Protein AF-A0A967M325-F1 (afdb_monomer)

Foldseek 3Di:
DKAFDQDPPCPPPDDPDDDDDPVVVVVCVVPVDDPDRPRDIDDDDFDWDQPDPVRDTDGDCVRPPRHPDDDDDDPVD

Secondary structure (DSSP, 8-state):
-EEEE-------------S--HHHHHHHHHH-S------EEEE----EEE-STT--EEE-HHHHTT-SB-----TT-

pLDDT: mean 73.07, std 18.2, range [44.03, 96.94]

Radius of gyration: 21.24 Å; Cα contacts (8 Å, |Δi|>4): 69; chains: 1; bounding box: 58×24×46 Å

Mean predicted aligned error: 14.85 Å

Solvent-accessible surface area (backbone atoms only — not comparable to full-atom values): 5275 Å² total; per-residue (Å²): 49,35,28,81,44,74,66,73,82,76,73,73,85,68,76,86,70,70,101,81,49,79,67,54,62,56,48,49,71,72,64,70,56,83,92,63,84,65,74,45,73,44,77,49,88,78,72,69,44,75,79,46,95,90,61,49,68,51,61,60,66,82,63,56,60,83,40,80,42,78,77,83,84,63,98,84,116

Sequence (77 aa):
TTKKVRSPQMMSPFPRFGPRDPFDDFFEKFFQGPGVPRERTQRSLGSGFIVSKDGAILTNNHVVSGADEVVVELADG

Structure (mmCIF, N/CA/C/O backbone):
data_AF-A0A967M325-F1
#
_entry.id   AF-A0A967M325-F1
#
loop_
_atom_site.group_PDB
_atom_site.id
_atom_site.type_symbol
_atom_site.label_atom_id
_atom_site.label_alt_id
_atom_site.label_comp_id
_atom_site.label_asym_id
_atom_site.label_entity_id
_atom_site.label_seq_id
_atom_site.pdbx_PDB_ins_code
_atom_site.Cartn_x
_atom_site.Cartn_y
_atom_site.Cartn_z
_atom_site.occupancy
_atom_site.B_iso_or_equiv
_atom_site.auth_seq_id
_atom_site.auth_comp_id
_atom_site.auth_asym_id
_atom_site.auth_atom_id
_atom_site.pdbx_PDB_model_num
ATOM 1 N N . THR A 1 1 ? 4.197 -7.084 -2.467 1.00 78.19 1 THR A N 1
ATOM 2 C CA . THR A 1 1 ? 3.773 -7.026 -3.884 1.00 78.19 1 THR A CA 1
ATOM 3 C C . THR A 1 1 ? 4.814 -7.692 -4.758 1.00 78.19 1 THR A C 1
ATOM 5 O O . THR A 1 1 ? 6.007 -7.596 -4.463 1.00 78.19 1 THR A O 1
ATOM 8 N N . THR A 1 2 ? 4.397 -8.415 -5.794 1.00 73.31 2 THR A N 1
ATOM 9 C CA . THR A 1 2 ? 5.318 -9.010 -6.773 1.00 73.31 2 THR A CA 1
ATOM 10 C C . THR A 1 2 ? 5.174 -8.295 -8.112 1.00 73.31 2 THR A C 1
ATOM 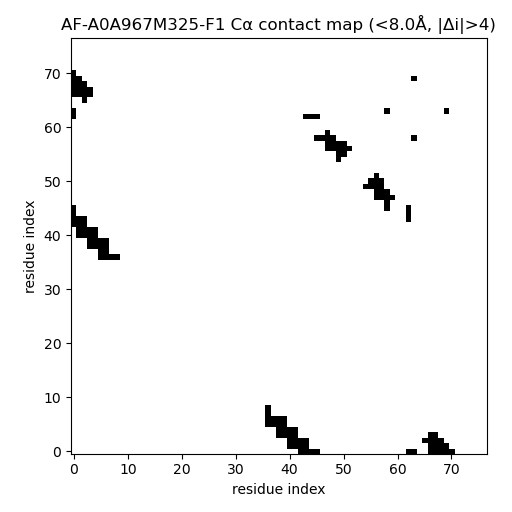12 O O . THR A 1 2 ? 4.081 -7.903 -8.520 1.00 73.31 2 THR A O 1
ATOM 15 N N . LYS A 1 3 ? 6.313 -8.071 -8.769 1.00 74.38 3 LYS A N 1
ATOM 16 C CA . LYS A 1 3 ? 6.387 -7.556 -10.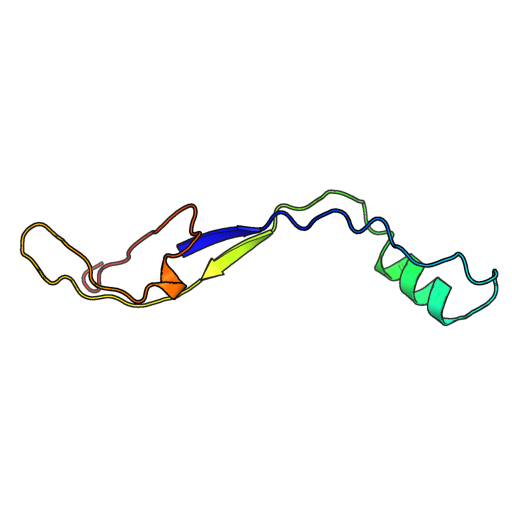135 1.00 74.38 3 LYS A CA 1
ATOM 17 C C . LYS A 1 3 ? 7.173 -8.545 -10.976 1.00 74.38 3 LYS A C 1
ATOM 19 O O . LYS A 1 3 ? 8.329 -8.854 -10.655 1.00 74.38 3 LYS A O 1
ATOM 24 N N . LYS A 1 4 ? 6.572 -9.037 -12.055 1.00 68.75 4 LYS A N 1
ATOM 25 C CA . LYS A 1 4 ? 7.264 -9.825 -13.066 1.00 68.75 4 LYS A CA 1
ATOM 26 C C . LYS A 1 4 ? 8.047 -8.869 -13.957 1.00 68.75 4 LYS A C 1
ATOM 28 O O . LYS A 1 4 ? 7.522 -8.266 -14.889 1.00 68.75 4 LYS A O 1
ATOM 33 N N . VAL A 1 5 ? 9.337 -8.726 -13.673 1.00 64.69 5 VAL A N 1
ATOM 34 C CA . VAL A 1 5 ? 10.223 -7.936 -14.525 1.00 64.69 5 VAL A CA 1
ATOM 35 C C . VAL A 1 5 ? 10.762 -8.856 -15.612 1.00 64.69 5 VAL A C 1
ATOM 37 O O . VAL A 1 5 ? 11.640 -9.692 -15.380 1.00 64.69 5 VAL A O 1
ATOM 40 N N . ARG A 1 6 ? 10.230 -8.709 -16.828 1.00 59.56 6 ARG A N 1
ATOM 41 C CA . ARG A 1 6 ? 10.839 -9.299 -18.020 1.00 59.56 6 ARG A CA 1
ATOM 42 C C . ARG A 1 6 ? 12.072 -8.467 -18.349 1.00 59.56 6 ARG A C 1
ATOM 44 O O . ARG A 1 6 ? 11.954 -7.385 -18.912 1.00 59.56 6 ARG A O 1
ATOM 51 N N . SER A 1 7 ? 13.252 -8.945 -17.966 1.00 55.41 7 SER A N 1
ATOM 52 C CA . SER A 1 7 ? 14.503 -8.381 -18.466 1.00 55.41 7 SER A CA 1
ATOM 53 C C . SER A 1 7 ? 14.496 -8.521 -19.992 1.00 55.41 7 SER A C 1
ATOM 55 O O . SER A 1 7 ? 14.467 -9.664 -20.467 1.00 55.41 7 SER A O 1
ATOM 57 N N . PRO A 1 8 ? 14.467 -7.423 -20.773 1.00 52.25 8 PRO A N 1
ATOM 58 C CA . PRO A 1 8 ? 14.632 -7.539 -22.210 1.00 52.25 8 PRO A CA 1
ATOM 59 C C . PRO A 1 8 ? 15.990 -8.194 -22.455 1.00 52.25 8 PRO A C 1
ATOM 61 O O . PRO A 1 8 ? 16.974 -7.864 -21.788 1.00 52.25 8 PRO A O 1
ATOM 64 N N . GLN A 1 9 ? 16.036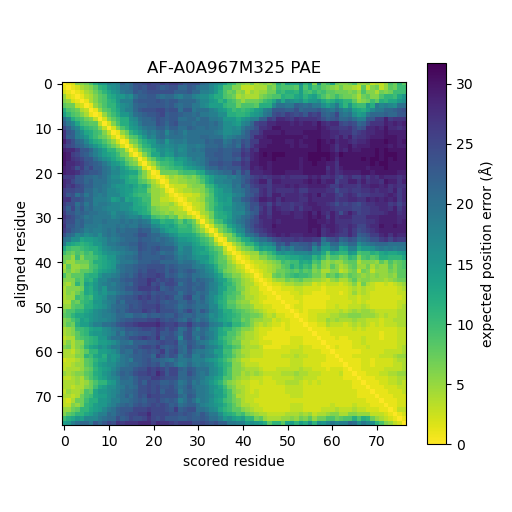 -9.159 -23.371 1.00 56.38 9 GLN A N 1
ATOM 65 C CA . GLN A 1 9 ? 17.301 -9.642 -23.904 1.00 56.38 9 GLN A CA 1
ATOM 66 C C . GLN A 1 9 ? 18.051 -8.421 -24.433 1.00 56.38 9 GLN A C 1
ATOM 68 O O . GLN A 1 9 ? 17.669 -7.842 -25.448 1.00 56.38 9 GLN A O 1
ATOM 73 N N . MET A 1 10 ? 19.091 -8.000 -23.714 1.00 49.97 10 MET A N 1
ATOM 74 C CA . MET A 1 10 ? 20.088 -7.099 -24.263 1.00 49.97 10 MET A CA 1
ATOM 75 C C . MET A 1 10 ? 20.792 -7.880 -25.365 1.00 49.97 10 MET A C 1
ATOM 77 O O . MET A 1 10 ? 21.722 -8.643 -25.126 1.00 49.97 10 MET A O 1
ATOM 81 N N . MET A 1 11 ? 20.304 -7.714 -26.587 1.00 55.34 11 MET A N 1
ATOM 82 C CA . MET A 1 11 ? 21.142 -7.858 -27.759 1.00 55.34 11 MET A CA 1
ATOM 83 C C . MET A 1 11 ? 22.156 -6.719 -27.633 1.00 55.34 11 MET A C 1
ATOM 85 O O . MET A 1 11 ? 21.801 -5.554 -27.799 1.00 55.34 11 MET A O 1
ATOM 89 N N . SER A 1 12 ? 23.360 -7.046 -27.162 1.00 53.31 12 SER A N 1
ATOM 90 C CA . SER A 1 12 ? 24.419 -6.077 -26.890 1.00 53.31 12 SER A CA 1
ATOM 91 C C . SER A 1 12 ? 24.588 -5.121 -28.079 1.00 53.31 12 SER A C 1
ATOM 93 O O . SER A 1 12 ? 24.925 -5.588 -29.166 1.00 53.31 12 SER A O 1
ATOM 95 N N . PRO A 1 13 ? 24.386 -3.800 -27.911 1.00 44.03 13 PRO A N 1
ATOM 96 C CA . PRO A 1 13 ? 24.546 -2.826 -28.988 1.00 44.03 13 PRO A CA 1
ATOM 97 C C . PRO A 1 13 ? 26.013 -2.407 -29.161 1.00 44.03 13 PRO A C 1
ATOM 99 O O . PRO A 1 13 ? 26.292 -1.343 -29.709 1.00 44.03 13 PRO A O 1
ATOM 102 N N . PHE A 1 14 ? 26.964 -3.197 -28.659 1.00 50.25 14 PHE A N 1
ATOM 103 C CA . PHE A 1 14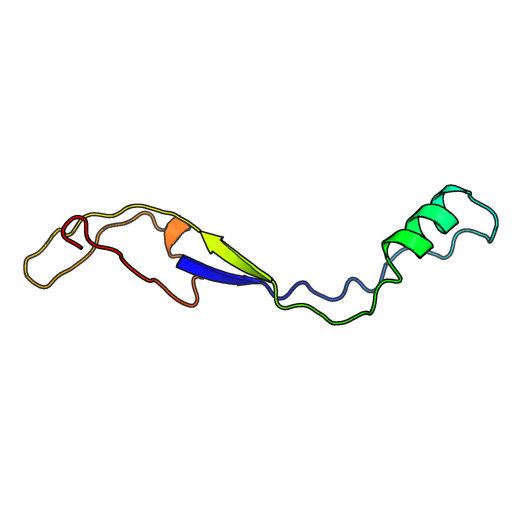 ? 28.373 -2.866 -28.775 1.00 50.25 14 PHE A CA 1
ATOM 104 C C . PHE A 1 14 ? 28.841 -3.189 -30.201 1.00 50.25 14 PHE A C 1
ATOM 106 O O . PHE A 1 14 ? 28.726 -4.342 -30.631 1.00 50.25 14 PHE A O 1
ATOM 113 N N . PRO A 1 15 ? 29.359 -2.201 -30.959 1.00 48.12 15 PRO A N 1
ATOM 114 C CA . PRO A 1 15 ? 30.121 -2.507 -32.158 1.00 48.12 15 PRO A CA 1
ATOM 115 C C . PRO A 1 15 ? 31.254 -3.444 -31.742 1.00 48.12 15 PRO A C 1
ATOM 117 O O . PRO A 1 15 ? 31.873 -3.223 -30.705 1.00 48.12 15 PRO A O 1
ATOM 120 N N . ARG A 1 16 ? 31.503 -4.504 -32.519 1.00 53.28 16 ARG A N 1
ATOM 121 C CA . ARG A 1 16 ? 32.642 -5.398 -32.287 1.00 53.28 16 ARG A CA 1
ATOM 122 C C . ARG A 1 16 ? 33.931 -4.575 -32.349 1.00 53.28 16 ARG A C 1
ATOM 124 O O . ARG A 1 16 ? 34.425 -4.294 -33.441 1.00 53.28 16 ARG A O 1
ATOM 131 N N . PHE A 1 17 ? 34.442 -4.163 -31.195 1.00 52.69 17 PHE A N 1
ATOM 132 C CA . PHE A 1 17 ? 35.807 -3.681 -31.066 1.00 52.69 17 PHE A CA 1
A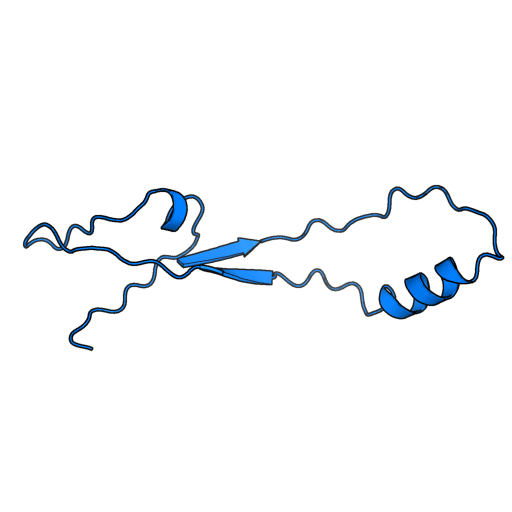TOM 133 C C . PHE A 1 17 ? 36.738 -4.898 -31.182 1.00 52.69 17 PHE A C 1
ATOM 135 O O . PHE A 1 17 ? 36.340 -6.033 -30.935 1.00 52.69 17 PHE A O 1
ATOM 142 N N . GLY A 1 18 ? 37.909 -4.685 -31.776 1.00 51.16 18 GLY A N 1
ATOM 143 C CA . GLY A 1 18 ? 38.728 -5.751 -32.351 1.00 51.16 18 GLY A CA 1
ATOM 144 C C . GLY A 1 18 ? 39.276 -6.785 -31.348 1.00 51.16 18 GLY A C 1
ATOM 145 O O . GLY A 1 18 ? 39.254 -6.563 -30.146 1.00 51.16 18 GLY A O 1
ATOM 146 N N . PRO A 1 19 ? 39.847 -7.902 -31.843 1.00 47.41 19 PRO A N 1
ATOM 147 C CA . PRO A 1 19 ? 39.981 -9.176 -31.115 1.00 47.41 19 PRO A CA 1
ATOM 148 C C . PRO A 1 19 ? 41.012 -9.253 -29.966 1.00 47.41 19 PRO A C 1
ATOM 150 O O . PRO A 1 19 ? 41.539 -10.339 -29.724 1.00 47.41 19 PRO A O 1
ATOM 153 N N . ARG A 1 20 ? 41.420 -8.147 -29.326 1.00 52.81 20 ARG A N 1
ATOM 154 C CA . ARG A 1 20 ? 42.572 -8.149 -28.394 1.00 52.81 20 ARG A CA 1
ATOM 155 C C . ARG A 1 20 ? 42.481 -7.148 -27.235 1.00 52.81 20 ARG A C 1
ATOM 157 O O . ARG A 1 20 ? 43.500 -6.552 -26.890 1.00 52.81 20 ARG A O 1
ATOM 164 N N . ASP A 1 21 ? 41.314 -6.970 -26.624 1.00 59.38 21 ASP A N 1
ATOM 165 C CA . ASP A 1 21 ? 41.213 -6.209 -25.373 1.00 59.38 21 ASP A CA 1
ATOM 166 C C . ASP A 1 21 ? 40.983 -7.166 -24.181 1.00 59.38 21 ASP A C 1
ATOM 168 O O . ASP A 1 21 ? 40.006 -7.914 -24.196 1.00 59.38 21 ASP A O 1
ATOM 172 N N . PRO A 1 22 ? 41.842 -7.199 -23.140 1.00 56.56 22 PRO A N 1
ATOM 173 C CA . PRO A 1 22 ? 41.679 -8.082 -21.972 1.00 56.56 22 PRO A CA 1
ATOM 174 C C . PRO A 1 22 ? 40.346 -7.911 -21.227 1.00 56.56 22 PRO A C 1
ATOM 176 O O . PRO A 1 22 ? 39.942 -8.777 -20.449 1.00 56.56 22 PRO A O 1
ATOM 179 N N . PHE A 1 23 ? 39.666 -6.786 -21.455 1.00 57.53 23 PHE A N 1
ATOM 180 C CA . PHE A 1 23 ? 38.327 -6.522 -20.945 1.00 57.53 23 PHE A CA 1
ATOM 181 C C . PHE A 1 23 ? 37.246 -7.368 -21.642 1.00 57.53 23 PHE A C 1
ATOM 183 O O . PHE A 1 23 ? 36.282 -7.751 -20.975 1.00 57.53 23 PHE A O 1
ATOM 190 N N . ASP A 1 24 ? 37.420 -7.729 -22.919 1.00 57.09 24 ASP A N 1
ATOM 191 C CA . ASP A 1 24 ? 36.460 -8.554 -23.667 1.00 57.09 24 ASP A CA 1
ATOM 192 C C . ASP A 1 24 ? 36.447 -10.006 -23.171 1.00 57.09 24 ASP A C 1
ATOM 194 O O . ASP A 1 24 ? 35.372 -10.561 -22.963 1.00 57.09 24 ASP A O 1
ATOM 198 N N . ASP A 1 25 ? 37.606 -10.600 -22.865 1.00 57.59 25 ASP A N 1
ATOM 199 C CA . ASP A 1 25 ? 37.688 -11.973 -22.332 1.00 57.59 25 ASP A CA 1
ATOM 200 C C . ASP A 1 25 ? 37.027 -12.103 -20.947 1.00 57.59 25 ASP A C 1
ATOM 202 O O . ASP A 1 25 ? 36.405 -13.123 -20.618 1.00 57.59 25 ASP A O 1
ATOM 206 N N . PHE A 1 26 ? 37.151 -11.058 -20.117 1.00 61.72 26 PHE A N 1
ATOM 207 C CA . PHE A 1 26 ? 36.498 -10.990 -18.810 1.00 61.72 26 PHE A CA 1
ATOM 208 C C . PHE A 1 26 ? 34.975 -10.893 -18.959 1.00 61.72 26 PHE A C 1
ATOM 210 O O . PHE A 1 26 ? 34.239 -11.605 -18.270 1.00 61.72 26 PHE A O 1
ATOM 217 N N . PHE A 1 27 ? 34.496 -10.062 -19.890 1.00 57.84 27 PHE A N 1
ATOM 218 C CA . PHE A 1 27 ? 33.071 -9.919 -20.183 1.00 57.84 27 PHE A CA 1
ATOM 219 C C . PHE A 1 27 ? 32.486 -11.173 -20.853 1.00 57.84 27 PHE A C 1
ATOM 221 O O . PHE A 1 27 ? 31.426 -11.641 -20.442 1.00 57.84 27 PHE A O 1
ATOM 228 N N . GLU A 1 28 ? 33.173 -11.796 -21.809 1.00 57.62 28 GLU A N 1
ATOM 229 C CA . GLU A 1 28 ? 32.705 -13.031 -22.447 1.00 57.62 28 GLU A CA 1
ATOM 230 C C . GLU A 1 28 ? 32.539 -14.172 -21.437 1.00 57.62 28 GLU A C 1
ATOM 232 O O . GLU A 1 28 ? 31.484 -14.805 -21.399 1.00 57.62 28 GLU A O 1
ATOM 237 N N . LYS A 1 29 ? 33.512 -14.401 -20.545 1.00 58.25 29 LYS A N 1
ATOM 238 C CA . LYS A 1 29 ? 33.391 -15.443 -19.505 1.00 58.25 29 LYS A CA 1
ATOM 239 C C . LYS A 1 29 ? 32.296 -15.156 -18.478 1.00 58.25 29 LYS A C 1
ATOM 241 O O . LYS A 1 29 ? 31.726 -16.099 -17.932 1.00 58.25 29 LYS A O 1
ATOM 246 N N . PHE A 1 30 ? 32.009 -13.884 -18.200 1.00 57.16 30 PHE A N 1
ATOM 247 C CA . PHE A 1 30 ? 31.001 -13.494 -17.212 1.00 57.16 30 PHE A CA 1
ATOM 248 C C . PHE A 1 30 ? 29.573 -13.496 -17.784 1.00 57.16 30 PHE A C 1
ATOM 250 O O . PHE A 1 30 ? 28.617 -13.766 -17.055 1.00 57.16 30 PHE A O 1
ATOM 257 N N . PHE A 1 31 ? 29.419 -13.241 -19.090 1.00 56.12 31 PHE A N 1
ATOM 258 C CA . PHE A 1 31 ? 28.119 -13.096 -19.756 1.00 56.12 31 PHE A CA 1
ATOM 259 C C . PHE A 1 31 ? 27.735 -14.256 -20.700 1.00 56.12 31 PHE A C 1
ATOM 261 O O . PHE A 1 31 ? 26.571 -14.333 -21.086 1.00 56.12 31 PHE A O 1
ATOM 268 N N . GLN A 1 32 ? 28.632 -15.204 -21.018 1.00 49.44 32 GLN A N 1
ATOM 269 C CA . GLN A 1 32 ? 28.312 -16.437 -21.775 1.00 49.44 32 GLN A CA 1
ATOM 270 C C . GLN A 1 32 ? 27.768 -17.596 -20.901 1.00 49.44 32 GLN A C 1
ATOM 272 O O . GLN A 1 32 ? 27.851 -18.769 -21.268 1.00 49.44 32 GLN A O 1
ATOM 277 N N . GLY A 1 33 ? 27.182 -17.307 -19.735 1.00 51.47 33 GLY A N 1
ATOM 278 C CA . GLY A 1 33 ? 26.333 -18.275 -19.028 1.00 51.47 33 GLY A CA 1
ATOM 279 C C . GLY A 1 33 ? 24.994 -18.453 -19.768 1.00 51.47 33 GLY A C 1
ATOM 280 O O . GLY A 1 33 ? 24.503 -17.473 -20.324 1.00 51.47 33 GLY A O 1
ATOM 281 N N . PRO A 1 34 ? 24.383 -19.657 -19.801 1.00 45.12 34 PRO A N 1
ATOM 282 C CA . PRO A 1 34 ? 23.295 -19.990 -20.721 1.00 45.12 34 PRO A CA 1
ATOM 283 C C . PRO A 1 34 ? 22.195 -18.927 -20.760 1.00 45.12 34 PRO A C 1
ATOM 285 O O . PRO A 1 34 ? 21.570 -18.622 -19.741 1.00 45.12 34 PRO A O 1
ATOM 288 N N . GLY A 1 35 ? 21.963 -18.398 -21.964 1.00 55.69 35 GLY A N 1
ATOM 289 C CA . GLY A 1 35 ? 20.927 -17.433 -22.307 1.00 55.69 35 GLY A CA 1
ATOM 290 C C . GLY A 1 35 ? 19.520 -17.998 -22.151 1.00 55.69 35 GLY A C 1
ATOM 291 O O . GLY A 1 35 ? 18.801 -18.189 -23.128 1.00 55.69 35 GLY A O 1
ATOM 292 N N . VAL A 1 36 ? 19.106 -18.227 -20.910 1.00 56.38 36 VAL A N 1
ATOM 293 C CA . VAL A 1 36 ? 17.698 -18.355 -20.559 1.00 56.38 36 VAL A CA 1
ATOM 294 C C . VAL A 1 36 ? 17.283 -16.997 -20.002 1.00 56.38 36 VAL A C 1
ATOM 296 O O . VAL A 1 36 ? 17.822 -16.590 -18.968 1.00 56.38 36 VAL A O 1
ATOM 299 N N . PRO A 1 37 ? 16.356 -16.269 -20.649 1.00 53.38 37 PRO A N 1
ATOM 300 C CA . PRO A 1 37 ? 15.693 -15.131 -20.032 1.00 53.38 37 PRO A CA 1
ATOM 301 C C . PRO A 1 37 ? 15.025 -15.632 -18.754 1.00 53.38 37 PRO A C 1
ATOM 303 O O . PRO A 1 37 ? 13.940 -16.208 -18.782 1.00 53.38 37 PRO A O 1
ATOM 306 N N . ARG A 1 38 ? 15.707 -15.499 -17.617 1.00 60.50 38 ARG A N 1
ATOM 307 C CA . ARG A 1 38 ? 15.089 -15.785 -16.331 1.00 60.50 38 ARG A CA 1
ATOM 308 C C . ARG A 1 38 ? 14.138 -14.636 -16.069 1.00 60.50 38 ARG A C 1
ATOM 310 O O . ARG A 1 38 ? 14.585 -13.508 -15.878 1.00 60.50 38 ARG A O 1
ATOM 317 N N . GLU A 1 39 ? 12.841 -14.931 -16.063 1.00 63.72 39 GLU A N 1
ATOM 318 C CA . GLU A 1 39 ? 11.862 -14.043 -15.449 1.00 63.72 39 GLU A CA 1
ATOM 319 C C . GLU A 1 39 ? 12.342 -13.777 -14.019 1.00 63.72 39 GLU A C 1
ATOM 321 O O . GLU A 1 39 ? 12.403 -14.683 -13.185 1.00 63.72 39 GLU A O 1
ATOM 326 N N . ARG A 1 40 ? 12.792 -12.548 -13.758 1.00 68.31 40 ARG A N 1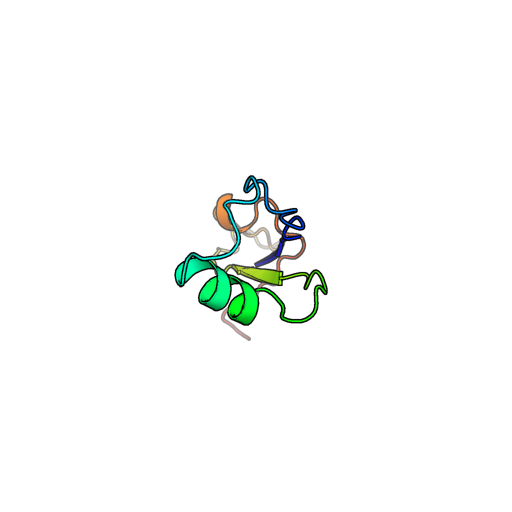
ATOM 327 C CA . ARG A 1 40 ? 13.193 -12.144 -12.416 1.00 68.31 40 ARG A CA 1
ATOM 328 C C . ARG A 1 40 ? 11.949 -11.599 -11.736 1.00 68.31 40 ARG A C 1
ATOM 330 O O . ARG A 1 40 ? 11.469 -10.519 -12.071 1.00 68.31 40 ARG A O 1
ATOM 337 N N . THR A 1 41 ? 11.425 -12.354 -10.779 1.00 72.81 41 THR A N 1
ATOM 338 C CA . THR A 1 41 ? 10.371 -11.858 -9.894 1.00 72.81 41 THR A CA 1
ATOM 339 C C . THR A 1 41 ? 10.996 -10.885 -8.909 1.00 72.81 41 THR A C 1
ATOM 341 O O . THR A 1 41 ? 11.762 -11.284 -8.030 1.00 72.81 41 THR A O 1
ATOM 344 N N . GLN A 1 42 ? 10.674 -9.602 -9.045 1.00 71.88 42 GLN A N 1
ATOM 345 C CA . GLN A 1 42 ? 11.054 -8.605 -8.058 1.00 71.88 42 GLN A CA 1
ATOM 346 C C . GLN A 1 42 ? 9.976 -8.561 -6.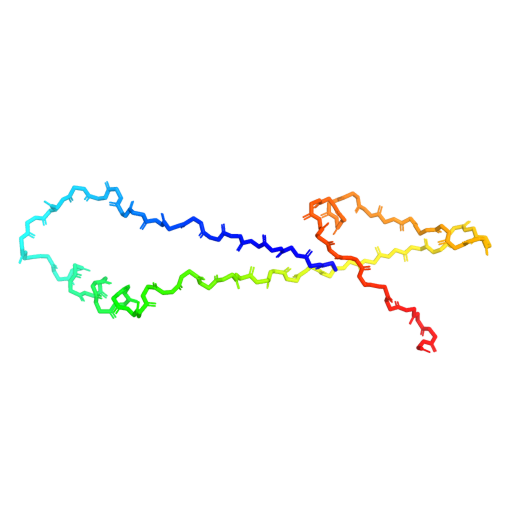975 1.00 71.88 42 GLN A C 1
ATOM 348 O O . GLN A 1 42 ? 8.789 -8.399 -7.265 1.00 71.88 42 GLN A O 1
ATOM 353 N N . ARG A 1 43 ? 10.385 -8.724 -5.716 1.00 77.44 43 ARG A N 1
ATOM 354 C CA . ARG A 1 43 ? 9.502 -8.561 -4.558 1.00 77.44 43 ARG A CA 1
ATOM 355 C C . ARG A 1 43 ? 9.680 -7.152 -4.002 1.00 77.44 43 ARG A C 1
A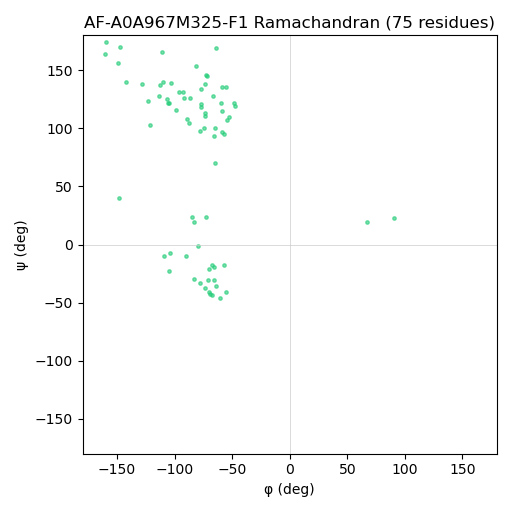TOM 357 O O . ARG A 1 43 ? 10.808 -6.706 -3.813 1.00 77.44 43 ARG A O 1
ATOM 364 N N . SER A 1 44 ? 8.572 -6.462 -3.759 1.00 75.62 44 SER A N 1
ATOM 365 C CA . SER A 1 44 ? 8.530 -5.204 -3.011 1.00 75.62 44 SER A CA 1
ATOM 366 C C . SER A 1 44 ? 7.802 -5.416 -1.689 1.00 75.62 44 SER A C 1
ATOM 368 O O . SER A 1 44 ? 6.770 -6.094 -1.638 1.00 75.62 44 SER A O 1
ATOM 370 N N . LEU A 1 45 ? 8.361 -4.830 -0.631 1.00 84.88 45 LEU A N 1
ATOM 371 C CA . LEU A 1 45 ? 7.784 -4.774 0.709 1.00 84.88 45 LEU A CA 1
ATOM 372 C C . LEU A 1 45 ? 7.203 -3.376 0.933 1.00 84.88 45 LEU A C 1
ATOM 374 O O . LEU A 1 45 ? 7.806 -2.380 0.538 1.00 84.88 45 LEU A O 1
ATOM 378 N N . GLY A 1 46 ? 6.037 -3.309 1.564 1.00 88.81 46 GLY A N 1
ATOM 379 C CA . GLY A 1 46 ? 5.374 -2.064 1.932 1.00 88.81 46 GLY A CA 1
ATOM 380 C C . GLY A 1 46 ? 4.344 -2.320 3.025 1.00 88.81 46 GLY A C 1
ATOM 381 O O . GLY A 1 46 ? 3.982 -3.468 3.272 1.00 88.81 46 GLY A O 1
ATOM 382 N N . SER A 1 47 ? 3.894 -1.256 3.682 1.00 92.62 47 SER A N 1
ATOM 383 C CA . SER A 1 47 ? 2.862 -1.305 4.718 1.00 92.62 47 SER A CA 1
ATOM 384 C C . SER A 1 47 ? 1.565 -0.641 4.245 1.00 92.62 47 SER A C 1
ATOM 386 O O . SER A 1 47 ? 1.524 0.068 3.231 1.00 92.62 47 SER A O 1
ATOM 388 N N . GLY A 1 48 ? 0.487 -0.890 4.980 1.00 93.44 48 GLY A N 1
ATOM 389 C CA . GLY A 1 48 ? -0.817 -0.281 4.757 1.00 93.44 48 GLY A CA 1
ATOM 390 C C . GLY A 1 48 ? -1.683 -0.359 6.008 1.00 93.44 48 GLY A C 1
ATOM 391 O O . GLY A 1 48 ? -1.298 -0.980 6.998 1.00 93.44 48 GLY A O 1
ATOM 392 N N . PHE A 1 49 ? -2.848 0.279 5.953 1.00 96.56 49 PHE A N 1
ATOM 393 C CA . PHE A 1 49 ? -3.812 0.318 7.052 1.00 96.56 49 PHE A CA 1
ATOM 394 C C . PHE A 1 49 ? -5.190 -0.094 6.556 1.00 96.56 49 PHE A C 1
ATOM 396 O O . PHE A 1 49 ? -5.615 0.364 5.498 1.00 96.56 49 PHE A O 1
ATOM 403 N N . ILE A 1 50 ? -5.909 -0.901 7.334 1.00 96.25 50 ILE A N 1
ATOM 404 C CA . ILE A 1 50 ? -7.334 -1.145 7.101 1.00 96.25 50 ILE A CA 1
ATOM 405 C C . ILE A 1 50 ? -8.094 0.080 7.613 1.00 96.25 50 ILE A C 1
ATOM 407 O O . ILE A 1 50 ? -8.014 0.412 8.795 1.00 96.25 50 ILE A O 1
ATOM 411 N N . VAL A 1 51 ? -8.805 0.771 6.725 1.00 96.94 51 VAL A N 1
ATOM 412 C CA . VAL A 1 51 ? -9.491 2.038 7.046 1.00 96.94 51 VAL A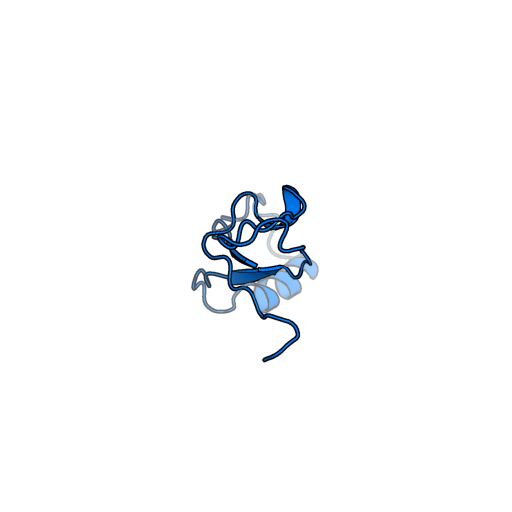 CA 1
ATOM 413 C C . VAL A 1 51 ? -11.001 1.879 7.202 1.00 96.94 51 VAL A C 1
ATOM 415 O O . VAL A 1 51 ? -11.684 2.813 7.620 1.00 96.94 51 VAL A O 1
ATOM 418 N N . SER A 1 52 ? -11.533 0.701 6.889 1.00 96.50 52 SER A N 1
ATOM 419 C CA . SER A 1 52 ? -12.967 0.434 6.909 1.00 96.50 52 SER A CA 1
ATOM 420 C C . SER A 1 52 ? -13.270 -1.026 7.259 1.00 96.50 52 SER A C 1
ATOM 422 O O . SER A 1 52 ? -12.438 -1.918 7.096 1.00 96.50 52 SER A O 1
ATOM 424 N N . LYS A 1 53 ? -14.479 -1.277 7.778 1.00 94.69 53 LYS A N 1
ATOM 425 C CA . LYS A 1 53 ? -14.896 -2.605 8.273 1.00 94.69 53 LYS A CA 1
ATOM 426 C C . LYS A 1 53 ? -15.092 -3.646 7.168 1.00 94.69 53 LYS A C 1
ATOM 428 O O . LYS A 1 53 ? -15.064 -4.835 7.452 1.00 94.69 53 LYS A O 1
ATOM 433 N N . ASP A 1 54 ? -15.307 -3.200 5.938 1.00 95.12 54 ASP A N 1
ATOM 434 C CA . ASP A 1 54 ? -15.364 -4.022 4.726 1.00 95.12 54 ASP A CA 1
ATOM 435 C C . ASP A 1 54 ? -13.968 -4.395 4.195 1.00 95.12 54 ASP A C 1
ATOM 437 O O . ASP A 1 54 ? -13.867 -5.132 3.219 1.00 95.12 54 ASP A O 1
ATOM 441 N N . GLY A 1 55 ? -12.893 -3.935 4.849 1.00 94.62 55 GLY A N 1
ATOM 442 C CA . GLY A 1 55 ? -11.527 -4.352 4.542 1.00 94.62 55 GLY A CA 1
ATOM 443 C C . GLY A 1 55 ? -10.815 -3.486 3.504 1.00 94.62 55 GLY A C 1
ATOM 444 O O . GLY A 1 55 ? -9.865 -3.961 2.884 1.00 94.62 55 GLY A O 1
ATOM 445 N N . ALA A 1 56 ? -11.221 -2.226 3.299 1.00 96.12 56 ALA A N 1
ATOM 446 C CA . ALA A 1 56 ? -10.464 -1.335 2.422 1.00 96.12 56 ALA A CA 1
ATOM 447 C C . ALA A 1 56 ? -9.091 -1.028 3.037 1.00 96.12 56 ALA A C 1
ATOM 449 O O . ALA A 1 56 ? -8.991 -0.599 4.191 1.00 96.12 56 ALA A O 1
ATOM 450 N N . ILE A 1 57 ? -8.034 -1.231 2.248 1.00 96.25 57 ILE A N 1
ATOM 451 C CA . ILE A 1 57 ? -6.647 -1.010 2.660 1.00 96.25 57 ILE A CA 1
ATOM 452 C C . ILE A 1 57 ? -6.112 0.258 1.997 1.00 96.25 57 ILE A C 1
ATOM 454 O O . ILE A 1 57 ? -6.098 0.382 0.773 1.00 96.25 57 ILE A O 1
ATOM 458 N N . LEU A 1 58 ? -5.612 1.183 2.813 1.00 95.75 58 LEU A N 1
ATOM 459 C CA . LEU A 1 58 ? -4.881 2.362 2.372 1.00 95.75 58 LEU A CA 1
ATOM 460 C C . LEU A 1 58 ? -3.377 2.063 2.342 1.00 95.75 58 LEU A C 1
ATOM 462 O O . LEU A 1 58 ? -2.795 1.647 3.345 1.00 95.75 58 LEU A O 1
ATOM 466 N N . THR A 1 59 ? -2.735 2.308 1.201 1.00 95.69 59 THR A N 1
ATOM 467 C CA . THR A 1 59 ? -1.284 2.170 1.013 1.00 95.69 59 THR A CA 1
ATOM 468 C C . THR A 1 59 ? -0.767 3.199 0.004 1.00 95.69 59 THR A C 1
ATOM 470 O O . THR A 1 59 ? -1.541 3.881 -0.669 1.00 95.69 59 THR A O 1
ATOM 473 N N . ASN A 1 60 ? 0.553 3.328 -0.107 1.00 95.12 60 ASN A N 1
ATOM 474 C CA . ASN A 1 60 ? 1.180 4.231 -1.063 1.00 95.12 60 ASN A CA 1
ATOM 475 C C . ASN A 1 60 ? 1.067 3.693 -2.494 1.00 95.12 60 ASN A C 1
ATOM 477 O O . ASN A 1 60 ? 1.364 2.531 -2.762 1.00 95.12 60 ASN A O 1
ATOM 481 N N . ASN A 1 61 ? 0.768 4.574 -3.451 1.00 93.94 61 ASN A N 1
ATOM 482 C CA . ASN A 1 61 ? 0.620 4.192 -4.858 1.00 93.94 61 ASN A CA 1
ATOM 483 C C . ASN A 1 61 ? 1.853 3.462 -5.428 1.00 93.94 61 ASN A C 1
ATOM 485 O O . ASN A 1 61 ? 1.709 2.477 -6.140 1.00 93.94 61 ASN A O 1
ATOM 489 N N . HIS A 1 62 ? 3.078 3.885 -5.096 1.00 91.31 62 HIS A N 1
ATOM 490 C CA . HIS A 1 62 ? 4.295 3.249 -5.626 1.00 91.31 62 HIS A CA 1
ATOM 491 C C . HIS A 1 62 ? 4.499 1.799 -5.145 1.00 91.31 62 HIS A C 1
ATOM 493 O O . HIS A 1 62 ? 5.233 1.046 -5.784 1.00 91.31 62 HIS A O 1
ATOM 499 N N . VAL A 1 63 ? 3.847 1.403 -4.045 1.00 92.25 63 VAL A N 1
ATOM 500 C CA . VAL A 1 63 ? 3.919 0.044 -3.482 1.00 92.25 63 VAL A CA 1
ATOM 501 C C . VAL A 1 63 ? 3.122 -0.941 -4.340 1.00 92.25 63 VAL A C 1
ATOM 503 O O . VAL A 1 63 ? 3.552 -2.080 -4.539 1.00 92.25 63 VAL A O 1
ATOM 506 N N . VAL A 1 64 ? 1.980 -0.487 -4.865 1.00 92.94 64 VAL A N 1
ATOM 507 C CA . VAL A 1 64 ? 1.008 -1.307 -5.610 1.00 92.94 64 VAL A CA 1
ATOM 508 C C . VAL A 1 64 ? 1.030 -1.071 -7.118 1.00 92.94 64 VAL A C 1
ATOM 510 O O . VAL A 1 64 ? 0.633 -1.944 -7.883 1.00 92.94 64 VAL A O 1
ATOM 513 N N . SER A 1 65 ? 1.521 0.082 -7.572 1.00 92.00 65 SER A N 1
ATOM 514 C CA . SER A 1 65 ? 1.539 0.445 -8.990 1.00 92.00 65 SER A CA 1
ATOM 515 C C . SER A 1 65 ? 2.350 -0.560 -9.805 1.00 92.00 65 SER A C 1
ATOM 517 O O . SER A 1 65 ? 3.530 -0.774 -9.523 1.00 92.00 65 SER A O 1
ATOM 519 N N . GLY A 1 66 ? 1.727 -1.183 -10.809 1.00 86.75 66 GLY A N 1
ATOM 520 C CA . GLY A 1 66 ? 2.355 -2.185 -11.676 1.00 86.75 66 GLY A CA 1
ATOM 521 C C . GLY A 1 66 ? 2.714 -3.497 -10.976 1.00 86.75 66 GLY A C 1
ATOM 522 O O . GLY A 1 66 ? 3.612 -4.191 -11.444 1.00 86.75 66 GLY A O 1
ATOM 523 N N . ALA A 1 67 ? 2.107 -3.791 -9.823 1.00 91.19 67 ALA A N 1
ATOM 524 C CA . ALA A 1 67 ? 2.177 -5.111 -9.208 1.00 91.19 67 ALA A CA 1
ATOM 525 C C . ALA A 1 67 ? 1.240 -6.079 -9.937 1.00 91.19 67 ALA A C 1
ATOM 527 O O . ALA A 1 67 ? 0.085 -5.741 -10.189 1.00 91.19 67 ALA A O 1
ATOM 528 N N . ASP A 1 68 ? 1.737 -7.277 -10.234 1.00 90.06 68 ASP A N 1
ATOM 529 C CA . ASP A 1 68 ? 0.907 -8.363 -10.768 1.00 90.06 68 ASP A CA 1
ATOM 530 C C . ASP A 1 68 ? 0.097 -9.014 -9.643 1.00 90.06 68 ASP A C 1
ATOM 532 O O . ASP A 1 68 ? -1.038 -9.439 -9.837 1.00 90.06 68 ASP A O 1
ATOM 536 N N . GLU A 1 69 ? 0.683 -9.063 -8.446 1.00 90.88 69 GLU A N 1
ATOM 537 C CA . GLU A 1 69 ? 0.065 -9.651 -7.267 1.00 90.88 69 GLU A CA 1
ATOM 538 C C . GLU A 1 69 ? 0.388 -8.840 -6.005 1.00 90.88 69 GLU A C 1
ATOM 540 O O . GLU A 1 69 ? 1.519 -8.382 -5.766 1.00 90.88 69 GLU A O 1
ATOM 545 N N . VAL A 1 70 ? -0.630 -8.695 -5.159 1.00 92.38 70 VAL A N 1
ATOM 546 C CA . VAL A 1 70 ? -0.544 -8.059 -3.846 1.00 92.38 70 VAL A CA 1
ATOM 547 C C . VAL A 1 70 ? -0.982 -9.073 -2.795 1.00 92.38 70 VAL A C 1
ATOM 549 O O . VAL A 1 70 ? -2.168 -9.318 -2.619 1.00 92.38 70 VAL A O 1
ATOM 552 N N . VAL A 1 71 ? -0.011 -9.652 -2.093 1.00 93.50 71 VAL A N 1
ATOM 553 C CA . VAL A 1 71 ? -0.251 -10.469 -0.897 1.00 93.50 71 VAL A CA 1
ATOM 554 C C . VAL A 1 71 ? -0.146 -9.566 0.326 1.00 93.50 71 VAL A C 1
ATOM 556 O O . VAL A 1 71 ? 0.811 -8.791 0.432 1.00 93.50 71 VAL A O 1
ATOM 559 N N . VAL A 1 72 ? -1.132 -9.658 1.217 1.00 93.44 72 VAL A N 1
ATOM 560 C CA . VAL A 1 72 ? -1.203 -8.905 2.472 1.00 93.44 72 VAL A CA 1
ATOM 561 C C . VAL A 1 72 ? -1.081 -9.891 3.624 1.00 93.44 72 VAL A C 1
ATOM 563 O O . VAL A 1 72 ? -1.813 -10.873 3.674 1.00 93.44 72 VAL A O 1
ATOM 566 N N . GLU A 1 73 ? -0.162 -9.613 4.538 1.00 93.62 73 GLU A N 1
ATOM 567 C CA . GLU A 1 73 ? -0.029 -10.312 5.812 1.00 93.62 73 GLU A CA 1
ATOM 568 C C . GLU A 1 73 ? -0.575 -9.381 6.894 1.00 93.62 73 GLU A C 1
ATOM 570 O O . GLU A 1 73 ? -0.152 -8.222 6.993 1.00 93.62 73 GLU A O 1
ATOM 575 N N . LEU A 1 74 ? -1.582 -9.847 7.631 1.00 93.81 74 LEU A N 1
ATOM 576 C CA . LEU A 1 74 ? -2.152 -9.088 8.736 1.00 93.81 74 LEU A CA 1
ATOM 577 C C . LEU A 1 74 ? -1.283 -9.272 9.981 1.00 93.81 74 LEU A C 1
ATOM 579 O O . LEU A 1 74 ? -0.584 -10.269 10.133 1.00 93.81 74 LEU A O 1
ATOM 583 N N . ALA A 1 75 ? -1.309 -8.289 10.877 1.00 88.81 75 ALA A N 1
ATOM 584 C CA . ALA A 1 75 ? -0.478 -8.319 12.079 1.00 88.81 75 ALA A CA 1
ATOM 585 C C . ALA A 1 75 ? -0.882 -9.422 13.076 1.00 88.81 75 ALA A C 1
ATOM 587 O O . ALA A 1 75 ? -0.105 -9.729 13.978 1.00 88.81 75 ALA A O 1
ATOM 588 N N . ASP A 1 76 ? -2.090 -9.972 12.945 1.00 88.94 76 ASP A N 1
ATOM 589 C CA . ASP A 1 76 ? -2.650 -11.018 13.802 1.00 88.94 76 ASP A CA 1
ATOM 590 C C . ASP A 1 76 ? -2.358 -12.455 13.337 1.00 88.94 76 ASP A C 1
ATOM 592 O O . ASP A 1 76 ? -2.525 -13.363 14.152 1.00 88.94 76 ASP A O 1
ATOM 596 N N . GLY A 1 77 ? -1.813 -12.650 12.128 1.00 71.31 77 GLY A N 1
ATOM 597 C CA . GLY A 1 77 ? -1.311 -13.945 11.640 1.00 71.31 77 GLY A CA 1
ATOM 598 C C . GLY A 1 77 ? -2.354 -14.837 10.980 1.00 71.31 77 GLY A C 1
ATOM 599 O O . GLY A 1 77 ? -3.281 -15.301 11.678 1.00 71.31 77 GLY A O 1
#